Protein AF-A0A6U5F1U9-F1 (afdb_monomer_lite)

Secondary structure (DSSP, 8-state):
-HHHHHHHHHHH-TTTHHHHHHTHHHHHHS-HHHHHHHHHHTTTTT--HHHHHHT-BTTB---TT---HHHHHSTTS---HHHHHHHHHHHH---TT--SSSEEEPTTS-EEEEP-------GGGGGGG--------------

Foldseek 3Di:
DLVQVLVCCVPPQVLLSVLLVVCSVVLLPDAPVRLQVVLCVPLCVNDGLCVQQVQDDPLDHPPPSQDESVNSSDPVHPSPNSSSVSRCCSRVVCDSQDNPPQFGADPVRDGHHGHDDDDDDPPVVVPPPDDDDDDPDDPPDDD

Organism: NCBI:txid127549

Sequence (143 aa):
TWAGVFRVVREVYPAVAPKVLARADELCSLSFAELEARAAAGFLRGGSYFEVNEGAVGGTSDDPRYLDTARLAAEACEGRVEEVRGWLYFVLGLSDLFDGEGATKLPDGSRGVPEFLMRNRRVEEFGAAFAWVDLEVSCGFSE

Radius of gyration: 18.2 Å; chains: 1; bounding box: 43×43×55 Å

pLDDT: mean 88.14, std 11.21, range [49.91, 98.56]

Structure (mmCIF, N/CA/C/O backbone):
data_AF-A0A6U5F1U9-F1
#
_entry.id   AF-A0A6U5F1U9-F1
#
loop_
_atom_site.group_PDB
_atom_site.id
_atom_site.type_symbol
_atom_site.label_atom_id
_atom_site.label_alt_id
_atom_site.label_comp_id
_atom_site.label_asym_id
_atom_site.label_entity_id
_atom_site.label_seq_id
_atom_site.pdbx_PDB_ins_code
_atom_site.Cartn_x
_atom_site.Cartn_y
_atom_site.Cartn_z
_atom_si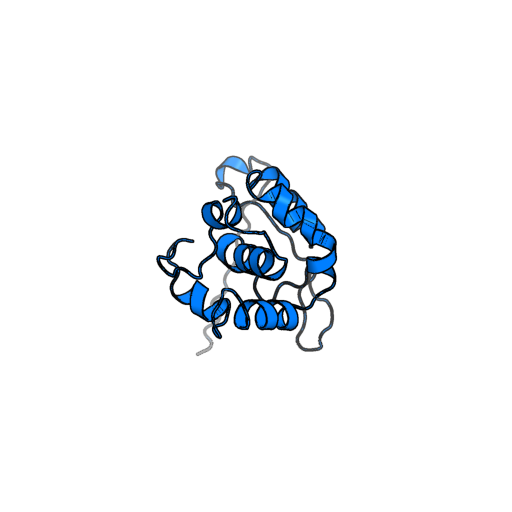te.occupancy
_atom_site.B_iso_or_equiv
_atom_site.auth_seq_id
_atom_site.auth_comp_id
_atom_site.auth_asym_id
_atom_site.auth_atom_id
_atom_site.pdbx_PDB_model_num
ATOM 1 N N . THR A 1 1 ? -9.236 -0.425 8.930 1.00 89.44 1 THR A N 1
ATOM 2 C CA . THR A 1 1 ? -9.318 -1.874 8.626 1.00 89.44 1 THR A CA 1
ATOM 3 C C . THR A 1 1 ? -8.899 -2.165 7.195 1.00 89.44 1 THR A C 1
ATOM 5 O O . THR A 1 1 ? -9.041 -1.286 6.344 1.00 89.44 1 THR A O 1
ATOM 8 N N . TRP A 1 2 ? -8.480 -3.400 6.896 1.00 92.75 2 TRP A N 1
ATOM 9 C CA . TRP A 1 2 ? -8.212 -3.858 5.519 1.00 92.75 2 TRP A CA 1
ATOM 10 C C . TRP A 1 2 ? -9.416 -3.722 4.581 1.00 92.75 2 TRP A C 1
ATOM 12 O O . TRP A 1 2 ? -9.285 -3.206 3.473 1.00 92.75 2 TRP A O 1
ATOM 22 N N . ALA A 1 3 ? -10.618 -4.077 5.043 1.00 92.31 3 ALA A N 1
ATOM 23 C CA . ALA A 1 3 ? -11.842 -3.904 4.256 1.00 92.31 3 ALA A CA 1
ATOM 24 C C . ALA A 1 3 ? -12.062 -2.439 3.827 1.00 92.31 3 ALA A C 1
ATOM 26 O O . ALA A 1 3 ? -12.463 -2.171 2.692 1.00 92.31 3 ALA A O 1
ATOM 27 N N . GLY A 1 4 ? -11.756 -1.489 4.720 1.00 91.25 4 GLY A N 1
ATOM 28 C CA . GLY A 1 4 ? -11.791 -0.058 4.423 1.00 91.25 4 GLY A CA 1
ATOM 29 C C . GLY A 1 4 ? -10.781 0.342 3.348 1.00 91.25 4 GLY A C 1
ATOM 30 O O . GLY A 1 4 ? -11.158 1.030 2.401 1.00 91.25 4 GLY A O 1
ATOM 31 N N . VAL A 1 5 ? -9.539 -0.147 3.447 1.00 93.75 5 VAL A N 1
ATOM 32 C CA . VAL A 1 5 ? -8.491 0.074 2.433 1.00 93.75 5 VAL A CA 1
ATOM 33 C C . VAL A 1 5 ? -8.945 -0.445 1.071 1.00 93.75 5 VAL A C 1
ATOM 35 O O . VAL A 1 5 ? -8.955 0.306 0.101 1.00 93.75 5 VAL A O 1
ATOM 38 N N . PHE A 1 6 ? -9.406 -1.694 0.984 1.00 95.69 6 PHE A N 1
ATOM 39 C CA . PHE A 1 6 ? -9.827 -2.292 -0.288 1.00 95.69 6 PHE A CA 1
ATOM 40 C C . PHE A 1 6 ? -11.047 -1.608 -0.907 1.00 95.69 6 PHE A C 1
ATOM 42 O O . PHE A 1 6 ? -11.217 -1.634 -2.127 1.00 95.69 6 PHE A O 1
ATOM 49 N N . ARG A 1 7 ? -11.916 -1.006 -0.090 1.00 94.06 7 ARG A N 1
ATOM 50 C CA . ARG A 1 7 ? -12.995 -0.146 -0.586 1.00 94.06 7 ARG A CA 1
ATOM 51 C C . ARG A 1 7 ? -12.430 1.140 -1.196 1.00 94.06 7 ARG A C 1
ATOM 53 O O . ARG A 1 7 ? -12.749 1.437 -2.341 1.00 94.06 7 ARG A O 1
ATOM 60 N N . VAL A 1 8 ? -11.547 1.846 -0.483 1.00 92.88 8 VAL A N 1
ATOM 61 C CA . VAL A 1 8 ? -10.898 3.075 -0.983 1.00 92.88 8 VAL A CA 1
ATOM 62 C C . VAL A 1 8 ? -10.138 2.809 -2.282 1.00 92.88 8 VAL A C 1
ATOM 64 O O . VAL A 1 8 ? -10.286 3.561 -3.239 1.00 92.88 8 VAL A O 1
ATOM 67 N N . VAL A 1 9 ? -9.376 1.717 -2.353 1.00 95.38 9 VAL A N 1
ATOM 68 C CA . VAL A 1 9 ? -8.628 1.337 -3.560 1.00 95.38 9 VAL A CA 1
ATOM 69 C C . VAL A 1 9 ? -9.560 1.136 -4.755 1.00 95.38 9 VAL A C 1
ATOM 71 O O . VAL A 1 9 ? -9.287 1.664 -5.829 1.00 95.38 9 VAL A O 1
ATOM 74 N N . ARG A 1 10 ? -10.688 0.436 -4.575 1.00 95.94 10 ARG A N 1
ATOM 75 C CA . ARG A 1 10 ? -11.682 0.237 -5.645 1.00 95.94 10 ARG A CA 1
ATOM 76 C C . ARG A 1 10 ? -12.293 1.539 -6.144 1.00 95.94 10 ARG A C 1
ATOM 78 O O . ARG A 1 10 ? -12.478 1.697 -7.344 1.00 95.94 10 ARG A O 1
ATOM 85 N N . GLU A 1 11 ? -12.639 2.433 -5.227 1.00 93.94 11 GLU A N 1
ATOM 86 C CA . GLU A 1 11 ? -13.394 3.646 -5.545 1.00 93.94 11 GLU A CA 1
ATOM 87 C C . GLU A 1 11 ? -12.505 4.777 -6.072 1.00 93.94 11 GLU A C 1
ATOM 89 O O . GLU A 1 11 ? -12.923 5.536 -6.943 1.00 93.94 11 GLU A O 1
ATOM 94 N N . VAL A 1 12 ? -11.285 4.901 -5.545 1.00 93.50 12 VAL A N 1
ATOM 95 C CA . VAL A 1 12 ? -10.402 6.052 -5.793 1.00 93.50 12 VAL A CA 1
ATOM 96 C C . VAL A 1 12 ? -9.249 5.705 -6.738 1.00 93.50 12 VAL A C 1
ATOM 98 O O . VAL A 1 12 ? -8.799 6.570 -7.485 1.00 93.50 12 VAL A O 1
ATOM 101 N N . TYR A 1 13 ? -8.799 4.448 -6.762 1.00 95.25 13 TYR A N 1
ATOM 102 C CA . TYR A 1 13 ? -7.631 4.011 -7.537 1.00 95.25 13 TYR A CA 1
ATOM 103 C C . TYR A 1 13 ? -7.954 2.823 -8.464 1.00 95.25 13 TYR A C 1
ATOM 105 O O . TYR A 1 13 ? -7.286 1.784 -8.407 1.00 95.25 13 TYR A O 1
ATOM 113 N N . PRO A 1 14 ? -8.951 2.952 -9.363 1.00 96.94 14 PRO A N 1
ATOM 114 C CA . PRO A 1 14 ? -9.433 1.833 -10.175 1.00 96.94 14 PRO A CA 1
ATOM 115 C C . PRO A 1 14 ? -8.354 1.223 -11.083 1.00 96.94 14 PRO A C 1
ATOM 117 O O . PRO A 1 14 ? -8.409 0.031 -11.366 1.00 96.94 14 PRO A O 1
ATOM 120 N N . ALA A 1 15 ? -7.351 2.006 -11.496 1.00 97.19 15 ALA A N 1
ATOM 121 C CA . ALA A 1 15 ? -6.266 1.543 -12.364 1.00 97.19 15 ALA A CA 1
ATOM 122 C C . ALA A 1 15 ? -5.365 0.476 -11.712 1.00 97.19 15 ALA A C 1
ATOM 124 O O . ALA A 1 15 ? -4.869 -0.408 -12.402 1.00 97.19 15 ALA A O 1
ATOM 125 N N . VAL A 1 16 ? -5.166 0.534 -10.391 1.00 97.94 16 VAL A N 1
ATOM 126 C CA . VAL A 1 16 ? -4.337 -0.440 -9.652 1.00 97.94 16 VAL A CA 1
ATOM 127 C C . VAL A 1 16 ? -5.174 -1.456 -8.881 1.00 97.94 16 VAL A C 1
ATOM 129 O O . VAL A 1 16 ? -4.645 -2.475 -8.439 1.00 97.94 16 VAL A O 1
ATOM 132 N N . ALA A 1 17 ? -6.483 -1.216 -8.742 1.00 98.12 17 ALA A N 1
ATOM 133 C CA . ALA A 1 17 ? -7.380 -2.069 -7.975 1.00 98.12 17 ALA A CA 1
ATOM 134 C C . ALA A 1 17 ? -7.291 -3.563 -8.347 1.00 98.12 17 ALA A C 1
ATOM 136 O O . ALA A 1 17 ? -7.211 -4.363 -7.418 1.00 98.12 17 ALA A O 1
ATOM 137 N N . PRO A 1 18 ? -7.216 -3.983 -9.629 1.00 98.25 18 PRO A N 1
ATOM 138 C CA . PRO A 1 18 ? -7.065 -5.401 -9.961 1.00 98.25 18 PRO A CA 1
ATOM 139 C C . PRO A 1 18 ? -5.825 -6.047 -9.327 1.00 98.25 18 PRO A C 1
ATOM 141 O O . PRO A 1 18 ? -5.931 -7.125 -8.748 1.00 98.25 18 PRO A O 1
ATOM 144 N N . LYS A 1 19 ? -4.671 -5.365 -9.366 1.00 98.38 19 LYS A N 1
ATOM 145 C CA . LYS A 1 19 ? -3.416 -5.864 -8.782 1.00 98.38 19 LYS A CA 1
ATOM 146 C C . LYS A 1 19 ? -3.475 -5.887 -7.261 1.00 98.38 19 LYS A C 1
ATOM 148 O O . LYS A 1 19 ? -3.101 -6.881 -6.654 1.00 98.38 19 LYS A O 1
ATOM 153 N N . VAL A 1 20 ? -3.996 -4.826 -6.641 1.00 98.31 20 VAL A N 1
ATOM 154 C CA . VAL A 1 20 ? -4.101 -4.752 -5.176 1.00 98.31 20 VAL A CA 1
ATOM 155 C C . VAL A 1 20 ? -5.051 -5.823 -4.635 1.00 98.31 20 VAL A C 1
ATOM 157 O O . VAL A 1 20 ? -4.712 -6.539 -3.697 1.00 98.31 20 VAL A O 1
ATOM 160 N N . LEU A 1 21 ? -6.237 -5.960 -5.233 1.00 98.25 21 LEU A N 1
ATOM 161 C CA . LEU A 1 21 ? -7.260 -6.895 -4.761 1.00 98.25 21 LEU A CA 1
ATOM 162 C C . LEU A 1 21 ? -6.875 -8.354 -5.001 1.00 98.25 21 LEU A C 1
ATOM 164 O O . LEU A 1 21 ? -7.233 -9.203 -4.191 1.00 98.25 21 LEU A O 1
ATOM 168 N N . ALA A 1 22 ? -6.109 -8.645 -6.056 1.00 98.38 22 ALA A N 1
ATOM 169 C CA . ALA A 1 22 ? -5.552 -9.978 -6.277 1.00 98.38 22 ALA A CA 1
ATOM 170 C C . ALA A 1 22 ? -4.593 -10.423 -5.156 1.00 98.38 22 ALA A C 1
ATOM 172 O O . ALA A 1 22 ? -4.338 -11.615 -5.018 1.00 98.38 22 ALA A O 1
ATOM 173 N N . ARG A 1 23 ? -4.076 -9.483 -4.351 1.00 98.38 23 ARG A N 1
ATOM 174 C CA . ARG A 1 23 ? -3.162 -9.731 -3.226 1.00 98.38 23 ARG A CA 1
ATOM 175 C C . ARG A 1 23 ? -3.818 -9.559 -1.858 1.00 98.38 23 ARG A C 1
ATOM 177 O O . ARG A 1 23 ? -3.107 -9.551 -0.859 1.00 98.38 23 ARG A O 1
ATOM 184 N N . ALA A 1 24 ? -5.143 -9.409 -1.787 1.00 97.62 24 ALA A N 1
ATOM 185 C CA . ALA A 1 24 ? -5.843 -9.082 -0.542 1.00 97.62 24 ALA A CA 1
ATOM 186 C C . ALA A 1 24 ? -5.537 -10.072 0.597 1.00 97.62 24 ALA A C 1
ATOM 188 O O . ALA A 1 24 ? -5.176 -9.646 1.691 1.00 97.62 24 ALA A O 1
ATOM 189 N N . ASP A 1 25 ? -5.604 -11.376 0.323 1.00 97.56 25 ASP A N 1
ATOM 190 C CA . ASP A 1 25 ? -5.343 -12.411 1.331 1.00 97.56 25 ASP A CA 1
ATOM 191 C C . ASP A 1 25 ? -3.879 -12.402 1.801 1.00 97.56 25 ASP A C 1
ATOM 193 O O . ASP A 1 25 ? -3.600 -12.521 2.995 1.00 97.56 25 ASP A O 1
ATOM 197 N N . GLU A 1 26 ? -2.930 -12.209 0.881 1.00 97.88 26 GLU A N 1
ATOM 198 C CA . GLU A 1 26 ? -1.502 -12.102 1.207 1.00 97.88 26 GLU A CA 1
ATOM 199 C C . GLU A 1 26 ? -1.217 -10.854 2.062 1.00 97.88 26 GLU A C 1
ATOM 201 O O . GLU A 1 26 ? -0.493 -10.935 3.051 1.00 97.88 26 GLU A O 1
ATOM 206 N N . LEU A 1 27 ? -1.836 -9.712 1.737 1.00 96.94 27 LEU A N 1
ATOM 207 C CA . LEU A 1 27 ? -1.705 -8.466 2.502 1.00 96.94 27 LEU A CA 1
ATOM 208 C C . LEU A 1 27 ? -2.247 -8.588 3.929 1.00 96.94 27 LEU A C 1
ATOM 210 O O . LEU A 1 27 ? -1.691 -7.988 4.844 1.00 96.94 27 LEU A O 1
ATOM 214 N N . CYS A 1 28 ? -3.334 -9.338 4.119 1.00 95.06 28 CYS A N 1
ATOM 215 C CA . CYS A 1 28 ? -3.926 -9.545 5.439 1.00 95.06 28 CYS A CA 1
ATOM 216 C C . CYS A 1 28 ? -3.197 -10.598 6.282 1.00 95.06 28 CYS A C 1
ATOM 218 O O . CYS A 1 28 ? -3.380 -10.618 7.497 1.00 95.06 28 CYS A O 1
ATOM 220 N N . SER A 1 29 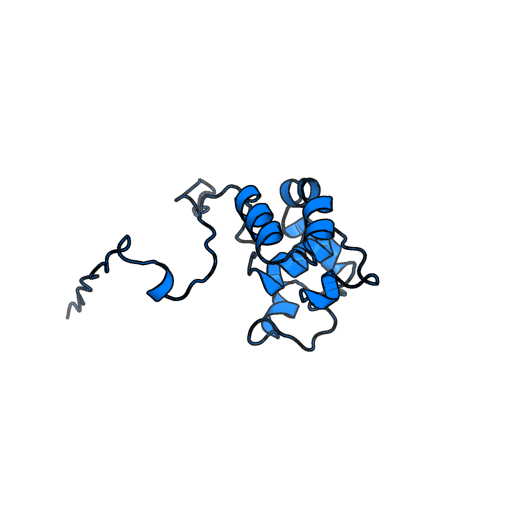? -2.436 -11.498 5.657 1.00 95.44 29 SER A N 1
ATOM 221 C CA . SER A 1 29 ? -1.818 -12.643 6.337 1.00 95.44 29 SER A CA 1
ATOM 222 C C . SER A 1 29 ? -0.337 -12.444 6.653 1.00 95.44 29 SER A C 1
ATOM 224 O O . SER A 1 29 ? 0.145 -12.998 7.639 1.00 95.44 29 SER A O 1
ATOM 226 N N . LEU A 1 30 ? 0.378 -11.659 5.846 1.00 95.75 30 LEU A N 1
ATOM 227 C CA . LEU A 1 30 ? 1.800 -11.381 6.032 1.00 95.75 30 LEU A CA 1
ATOM 228 C C . LEU A 1 30 ? 2.016 -10.141 6.900 1.00 95.75 30 LEU A C 1
ATOM 230 O O . LEU A 1 30 ? 1.326 -9.130 6.765 1.00 95.75 30 LEU A O 1
ATOM 234 N N . SER A 1 31 ? 3.025 -10.195 7.766 1.00 94.44 31 SER A N 1
ATOM 235 C CA . SER A 1 31 ? 3.427 -9.041 8.568 1.00 94.44 31 SER A CA 1
ATOM 236 C C . SER A 1 31 ? 4.135 -7.978 7.723 1.00 94.44 31 SER A C 1
ATOM 238 O O . SER A 1 31 ? 4.721 -8.260 6.673 1.00 94.44 31 SER A O 1
ATOM 240 N N . PHE A 1 32 ? 4.146 -6.738 8.220 1.00 95.06 32 PHE A N 1
ATOM 241 C CA . PHE A 1 32 ? 4.902 -5.652 7.595 1.00 95.06 32 PHE A CA 1
ATOM 242 C C . PHE A 1 32 ? 6.381 -6.013 7.405 1.00 95.06 32 PHE A C 1
ATOM 244 O O . PHE A 1 32 ? 6.915 -5.839 6.314 1.00 95.06 32 PHE A O 1
ATOM 251 N N . ALA A 1 33 ? 7.014 -6.569 8.443 1.00 96.50 33 ALA A N 1
ATOM 252 C CA . ALA A 1 33 ? 8.427 -6.935 8.420 1.00 96.50 33 ALA A CA 1
ATOM 253 C C . ALA A 1 33 ? 8.741 -7.992 7.348 1.00 96.50 33 ALA A C 1
ATOM 255 O O . ALA A 1 33 ? 9.752 -7.891 6.657 1.00 96.50 33 ALA A O 1
ATOM 256 N N . GLU A 1 34 ? 7.866 -8.984 7.158 1.00 98.00 34 GLU A N 1
ATOM 257 C CA . GLU A 1 34 ? 8.037 -9.991 6.105 1.00 98.00 34 GLU A CA 1
ATOM 258 C C . GLU A 1 34 ? 7.907 -9.382 4.707 1.00 98.00 34 GLU A C 1
ATOM 260 O O . GLU A 1 34 ? 8.691 -9.702 3.812 1.00 98.00 34 GLU A O 1
ATOM 265 N N . LEU A 1 35 ? 6.929 -8.495 4.512 1.00 98.19 35 LEU A N 1
ATOM 266 C CA . LEU A 1 35 ? 6.723 -7.806 3.239 1.00 98.19 35 LEU A CA 1
ATOM 267 C C . LEU A 1 35 ? 7.880 -6.855 2.918 1.00 98.19 35 LEU A C 1
ATOM 269 O O . LEU A 1 35 ? 8.313 -6.794 1.770 1.00 98.19 35 LEU A O 1
ATOM 273 N N . GLU A 1 36 ? 8.397 -6.128 3.909 1.00 97.94 36 GLU A N 1
ATOM 274 C CA . GLU A 1 36 ? 9.559 -5.253 3.734 1.00 97.94 36 GLU A CA 1
ATOM 275 C C . GLU A 1 36 ? 10.829 -6.056 3.448 1.00 97.94 36 GLU A C 1
ATOM 277 O O . GLU A 1 36 ? 11.571 -5.702 2.537 1.00 97.94 36 GLU A O 1
ATOM 282 N N . ALA A 1 37 ? 11.045 -7.191 4.118 1.00 98.44 37 ALA A N 1
ATOM 283 C CA . ALA A 1 37 ? 12.180 -8.065 3.825 1.00 98.44 37 ALA A CA 1
ATOM 284 C C . ALA A 1 37 ? 12.150 -8.597 2.379 1.00 98.44 37 ALA A C 1
ATOM 286 O O . ALA A 1 37 ? 13.182 -8.629 1.703 1.00 98.44 37 ALA A O 1
ATOM 287 N N . ARG A 1 38 ? 10.968 -8.974 1.870 1.00 98.50 38 ARG A N 1
ATOM 288 C CA . ARG A 1 38 ? 10.791 -9.375 0.461 1.00 98.50 38 ARG A CA 1
ATOM 289 C C . ARG A 1 38 ? 11.064 -8.217 -0.495 1.00 98.50 38 ARG A C 1
ATOM 291 O O . ARG A 1 38 ? 11.767 -8.402 -1.486 1.00 98.50 38 ARG A O 1
ATOM 298 N N . ALA A 1 39 ? 10.560 -7.024 -0.184 1.00 98.31 39 ALA A N 1
ATOM 299 C CA . ALA A 1 39 ? 10.806 -5.829 -0.983 1.00 98.31 39 ALA A CA 1
ATOM 300 C C . ALA A 1 39 ? 12.293 -5.449 -1.013 1.00 98.31 39 ALA A C 1
ATOM 302 O O . ALA A 1 39 ? 12.823 -5.164 -2.088 1.00 98.31 39 ALA A O 1
ATOM 303 N N . ALA A 1 40 ? 12.977 -5.520 0.133 1.00 98.25 40 ALA A N 1
ATOM 304 C CA . ALA A 1 40 ? 14.415 -5.307 0.276 1.00 98.25 40 ALA A CA 1
ATOM 305 C C . ALA A 1 40 ? 15.216 -6.290 -0.586 1.00 98.25 40 ALA A C 1
ATOM 307 O O . ALA A 1 40 ? 16.109 -5.875 -1.322 1.00 98.25 40 ALA A O 1
ATOM 308 N N . ALA A 1 41 ? 14.861 -7.578 -0.573 1.00 98.00 41 ALA A N 1
ATOM 309 C CA . ALA A 1 41 ? 15.480 -8.585 -1.438 1.00 98.00 41 ALA A CA 1
ATOM 310 C C . ALA A 1 41 ? 15.149 -8.404 -2.935 1.00 98.00 41 ALA A C 1
ATOM 312 O O . ALA A 1 41 ? 15.835 -8.965 -3.791 1.00 98.00 41 ALA A O 1
ATOM 313 N N . GLY A 1 42 ? 14.099 -7.643 -3.249 1.00 96.50 42 GLY A N 1
ATOM 314 C CA . GLY A 1 42 ? 13.613 -7.377 -4.596 1.00 96.50 42 GLY A CA 1
ATOM 315 C C . GLY A 1 42 ? 13.810 -5.922 -5.021 1.00 96.50 42 GLY A C 1
ATOM 316 O O . GLY A 1 42 ? 14.931 -5.441 -5.199 1.00 96.50 42 GLY A O 1
ATOM 317 N N . PHE A 1 43 ? 12.696 -5.222 -5.251 1.00 96.50 43 PHE A N 1
ATOM 318 C CA . PHE A 1 43 ? 12.693 -3.930 -5.938 1.00 96.50 43 PHE A CA 1
ATOM 319 C C . PHE A 1 43 ? 13.322 -2.777 -5.135 1.00 96.50 43 PHE A C 1
ATOM 321 O O . PHE A 1 43 ? 13.790 -1.817 -5.748 1.00 96.50 43 PHE A O 1
ATOM 328 N N . LEU A 1 44 ? 13.401 -2.876 -3.801 1.00 96.75 44 LEU A N 1
ATOM 329 C CA . LEU A 1 44 ? 14.048 -1.864 -2.953 1.00 96.75 44 LEU A CA 1
ATOM 330 C C . LEU A 1 44 ? 15.579 -1.995 -2.912 1.00 96.75 44 LEU A C 1
ATOM 332 O O . LEU A 1 44 ? 16.252 -1.077 -2.440 1.00 96.75 44 LEU A O 1
ATOM 336 N N . ARG A 1 45 ? 16.142 -3.094 -3.441 1.00 96.56 45 ARG A N 1
ATOM 337 C CA . ARG A 1 45 ? 17.594 -3.310 -3.607 1.00 96.56 45 ARG A CA 1
ATOM 338 C C . ARG A 1 45 ? 18.391 -3.158 -2.304 1.00 96.56 45 ARG A C 1
ATOM 340 O O . ARG A 1 45 ? 19.429 -2.504 -2.273 1.00 96.56 45 ARG A O 1
ATOM 347 N N . GLY A 1 46 ? 17.890 -3.762 -1.234 1.00 96.62 46 GLY A N 1
ATOM 348 C CA . GLY A 1 46 ? 18.477 -3.734 0.106 1.00 96.62 46 GLY A CA 1
ATOM 349 C C . GLY A 1 46 ? 18.041 -2.553 0.977 1.00 96.62 46 GLY A C 1
ATOM 350 O O . GLY A 1 46 ? 18.401 -2.537 2.149 1.00 96.62 46 GLY A O 1
ATOM 351 N N . GLY A 1 47 ? 17.273 -1.600 0.437 1.00 95.62 47 GLY A N 1
ATOM 352 C CA . GLY A 1 47 ? 16.682 -0.498 1.204 1.00 95.62 47 GLY A CA 1
ATOM 353 C C . GLY A 1 47 ? 15.352 -0.860 1.876 1.00 95.62 47 GLY A C 1
ATOM 354 O O . GLY A 1 47 ? 14.847 -1.976 1.732 1.00 95.62 47 GLY A O 1
ATOM 355 N N . SER A 1 48 ? 14.768 0.114 2.577 1.00 97.25 48 SER A N 1
ATOM 356 C CA . SER A 1 48 ? 13.460 0.021 3.245 1.00 97.25 48 SER A CA 1
ATOM 357 C C . SER A 1 48 ? 12.395 0.877 2.553 1.00 97.25 48 SER A C 1
ATOM 359 O O . SER A 1 48 ? 12.712 1.736 1.724 1.00 97.25 48 SER A O 1
ATOM 361 N N . TYR A 1 49 ? 11.118 0.677 2.897 1.00 96.88 49 TYR A N 1
ATOM 362 C CA . TYR A 1 49 ? 10.069 1.579 2.411 1.00 96.88 49 TYR A CA 1
ATOM 363 C C . TYR A 1 49 ? 10.275 2.996 2.959 1.00 96.88 49 TYR A C 1
ATOM 365 O O . TYR A 1 49 ? 10.101 3.969 2.230 1.00 96.88 49 TYR A O 1
ATOM 373 N N . PHE A 1 50 ? 10.691 3.117 4.222 1.00 95.38 50 PHE A N 1
ATOM 374 C CA . PHE A 1 50 ? 10.954 4.413 4.846 1.00 95.38 50 PHE A CA 1
ATOM 375 C C . PHE A 1 50 ? 12.011 5.215 4.077 1.00 95.38 50 PHE A C 1
ATOM 377 O O . PHE A 1 50 ? 11.750 6.359 3.723 1.00 95.38 50 PHE A O 1
ATOM 384 N N . GLU A 1 51 ? 13.156 4.603 3.754 1.00 94.75 51 GLU A N 1
ATOM 385 C CA . GLU A 1 51 ? 14.255 5.259 3.028 1.00 94.75 51 GLU A CA 1
ATOM 386 C C . GLU A 1 51 ? 13.787 5.819 1.676 1.00 94.75 51 GLU A C 1
ATOM 388 O O . GLU A 1 51 ? 14.071 6.964 1.331 1.00 94.75 51 GLU A O 1
ATOM 393 N N . VAL A 1 52 ? 13.024 5.027 0.918 1.00 94.38 52 VAL A N 1
ATOM 394 C CA . VAL A 1 52 ? 12.499 5.445 -0.392 1.00 94.38 52 VAL A CA 1
ATOM 395 C C . VAL A 1 52 ? 11.439 6.542 -0.255 1.00 94.38 52 VAL A C 1
ATOM 397 O O . VAL A 1 52 ? 11.345 7.427 -1.107 1.00 94.38 52 VAL A O 1
ATOM 400 N N . ASN A 1 53 ? 10.634 6.497 0.807 1.00 94.06 53 ASN A N 1
ATOM 401 C CA . ASN A 1 53 ? 9.565 7.462 1.040 1.00 94.06 53 ASN A CA 1
ATOM 402 C C . ASN A 1 53 ? 10.063 8.793 1.617 1.00 94.06 53 ASN A C 1
ATOM 404 O O . ASN A 1 53 ? 9.454 9.822 1.350 1.00 94.06 53 ASN A O 1
ATOM 408 N N . GLU A 1 54 ? 11.151 8.794 2.390 1.00 90.56 54 GLU A N 1
ATOM 409 C CA . GLU A 1 54 ? 11.738 10.009 2.975 1.00 90.56 54 GLU A CA 1
ATOM 410 C C . GLU A 1 54 ? 12.172 11.008 1.890 1.00 90.56 54 GLU A C 1
ATOM 412 O O . GLU A 1 54 ? 12.026 12.218 2.056 1.00 90.56 54 GLU A O 1
ATOM 417 N N . GLY A 1 55 ? 12.629 10.503 0.740 1.00 83.50 55 GLY A N 1
ATOM 418 C CA . GLY A 1 55 ? 12.958 11.323 -0.427 1.00 83.50 55 GLY A CA 1
ATOM 419 C C . GLY A 1 55 ? 11.749 11.818 -1.233 1.00 83.50 55 GLY A C 1
ATOM 420 O O . GLY A 1 55 ? 11.933 12.592 -2.173 1.00 83.50 55 GLY A O 1
ATOM 421 N N . ALA A 1 56 ? 10.526 11.379 -0.916 1.00 85.31 56 ALA A N 1
ATOM 422 C CA . ALA A 1 56 ? 9.329 11.753 -1.659 1.00 85.31 56 ALA A CA 1
ATOM 423 C C . ALA A 1 56 ? 8.764 13.101 -1.186 1.00 85.31 56 ALA A C 1
ATOM 425 O O . ALA A 1 56 ? 8.526 13.326 -0.000 1.00 85.31 56 ALA A O 1
ATOM 426 N N . VAL A 1 57 ? 8.459 13.991 -2.131 1.00 73.69 57 VAL A N 1
ATOM 427 C CA . VAL A 1 57 ? 7.837 15.293 -1.864 1.00 73.69 57 VAL A CA 1
ATOM 428 C C . VAL A 1 57 ? 6.457 15.319 -2.512 1.00 73.69 57 VAL A C 1
ATOM 430 O O . VAL A 1 57 ? 6.309 15.065 -3.706 1.00 73.69 57 VAL A O 1
ATOM 433 N N . GLY A 1 58 ? 5.418 15.596 -1.719 1.00 67.19 58 GLY A N 1
ATOM 434 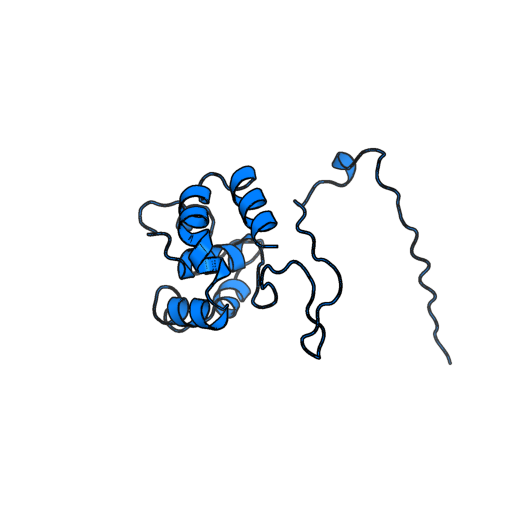C CA . GLY A 1 58 ? 4.041 15.702 -2.220 1.00 67.19 58 GLY A CA 1
ATOM 435 C C . GLY A 1 58 ? 3.479 14.417 -2.846 1.00 67.19 58 GLY A C 1
ATOM 436 O O . GLY A 1 58 ? 2.616 14.505 -3.715 1.00 67.19 58 GLY A O 1
ATOM 437 N N . GLY A 1 59 ? 3.967 13.237 -2.439 1.00 66.75 59 GLY A N 1
ATOM 438 C CA . GLY A 1 59 ? 3.560 11.949 -3.023 1.00 66.75 59 GLY A CA 1
ATOM 439 C C . GLY A 1 59 ? 4.209 11.646 -4.378 1.00 66.75 59 GLY A C 1
ATOM 440 O O . GLY A 1 59 ? 3.682 10.853 -5.156 1.00 66.75 59 GLY A O 1
ATOM 441 N N . THR A 1 60 ? 5.330 12.304 -4.679 1.00 74.56 60 THR A N 1
ATOM 442 C CA . THR A 1 60 ? 6.131 12.082 -5.886 1.00 74.56 60 THR A CA 1
ATOM 443 C C . THR A 1 60 ? 7.600 11.924 -5.515 1.00 74.56 60 THR A C 1
ATOM 445 O O . THR A 1 60 ? 8.074 12.558 -4.573 1.00 74.56 60 THR A O 1
ATOM 448 N N . SER A 1 61 ? 8.317 11.066 -6.235 1.00 88.94 61 SER A N 1
ATOM 449 C CA . SER A 1 61 ? 9.750 10.851 -6.045 1.00 88.94 61 SER A CA 1
ATOM 450 C C . SER A 1 61 ? 10.395 10.450 -7.366 1.00 88.94 61 SER A C 1
ATOM 452 O O . SER A 1 61 ? 9.829 9.656 -8.122 1.00 88.94 61 SER A O 1
ATOM 454 N N . ASP A 1 62 ? 11.597 10.968 -7.615 1.00 87.69 62 ASP A N 1
ATOM 455 C CA . ASP A 1 62 ? 12.438 10.544 -8.738 1.00 87.69 62 ASP A CA 1
ATOM 456 C C . ASP A 1 62 ? 13.176 9.227 -8.442 1.00 87.69 62 ASP A C 1
ATOM 458 O O . ASP A 1 62 ? 13.782 8.641 -9.344 1.00 87.69 62 ASP A O 1
ATOM 462 N N . ASP A 1 63 ? 13.110 8.718 -7.202 1.00 92.56 63 ASP A N 1
ATOM 463 C CA . ASP A 1 63 ? 13.695 7.426 -6.851 1.00 92.56 63 ASP A CA 1
ATOM 464 C C . ASP A 1 63 ? 13.045 6.317 -7.711 1.00 92.56 63 ASP A C 1
ATOM 466 O O . ASP A 1 63 ? 11.818 6.144 -7.705 1.00 92.56 63 ASP A O 1
ATOM 470 N N . PRO A 1 64 ? 13.826 5.534 -8.480 1.00 91.94 64 PRO A N 1
ATOM 471 C CA . PRO A 1 64 ? 13.288 4.465 -9.323 1.00 91.94 64 PRO A CA 1
ATOM 472 C C . PRO A 1 64 ? 12.613 3.340 -8.524 1.00 91.94 64 PRO A C 1
ATOM 474 O O . PRO A 1 64 ? 11.870 2.550 -9.102 1.00 91.94 64 PRO A O 1
ATOM 477 N N . ARG A 1 65 ? 12.862 3.257 -7.213 1.00 94.88 65 ARG A N 1
ATOM 478 C CA . ARG A 1 65 ? 12.238 2.304 -6.289 1.00 94.88 65 ARG A CA 1
ATOM 479 C C . ARG A 1 65 ? 10.869 2.783 -5.801 1.00 94.88 65 ARG A C 1
ATOM 481 O O . ARG A 1 65 ? 10.088 1.968 -5.321 1.00 94.88 65 ARG A O 1
ATOM 488 N N . TYR A 1 66 ? 10.556 4.075 -5.918 1.00 95.50 66 TYR A N 1
ATOM 489 C CA . TYR A 1 66 ? 9.264 4.614 -5.499 1.00 95.50 66 TYR A CA 1
ATOM 490 C C . TYR A 1 66 ? 8.152 4.118 -6.433 1.00 95.50 66 TYR A C 1
ATOM 492 O O . TYR A 1 66 ? 8.184 4.357 -7.643 1.00 95.50 66 TYR A O 1
ATOM 500 N N . LEU A 1 67 ? 7.164 3.411 -5.886 1.00 94.75 67 LEU A N 1
ATOM 501 C CA . LEU A 1 67 ? 6.019 2.900 -6.641 1.00 94.75 67 LEU A CA 1
ATOM 502 C C . LEU A 1 67 ? 4.833 3.853 -6.509 1.00 94.75 67 LEU A C 1
ATOM 504 O O . LEU A 1 67 ? 4.018 3.728 -5.596 1.00 94.75 67 LEU A O 1
ATOM 508 N N . ASP A 1 68 ? 4.726 4.788 -7.451 1.00 95.00 68 ASP A N 1
ATOM 509 C CA . ASP A 1 68 ? 3.507 5.571 -7.637 1.00 95.00 68 ASP A CA 1
ATOM 510 C C . ASP A 1 68 ? 2.387 4.738 -8.301 1.00 95.00 68 ASP A C 1
ATOM 512 O O . ASP A 1 68 ? 2.565 3.585 -8.713 1.00 95.00 68 ASP A O 1
ATOM 516 N N . THR A 1 69 ? 1.196 5.329 -8.412 1.00 95.56 69 THR A N 1
ATOM 517 C CA . THR A 1 69 ? 0.027 4.671 -9.017 1.00 95.56 69 THR A CA 1
ATOM 518 C C . THR A 1 69 ? 0.246 4.293 -10.483 1.00 95.56 69 THR A C 1
ATOM 520 O O . THR A 1 69 ? -0.255 3.258 -10.918 1.00 95.56 69 THR A O 1
ATOM 523 N N . ALA A 1 70 ? 0.985 5.095 -11.254 1.00 95.19 70 ALA A N 1
ATOM 524 C CA . ALA A 1 70 ? 1.221 4.819 -12.668 1.00 95.19 70 ALA A CA 1
ATOM 525 C C . ALA A 1 70 ? 2.179 3.634 -12.852 1.00 95.19 70 ALA A C 1
ATOM 527 O O . ALA A 1 70 ? 1.914 2.751 -13.669 1.00 95.19 70 ALA A O 1
ATOM 528 N N . ARG A 1 71 ? 3.250 3.570 -12.053 1.00 95.62 71 ARG A N 1
ATOM 529 C CA . ARG A 1 71 ? 4.222 2.472 -12.048 1.00 95.62 71 ARG A CA 1
ATOM 530 C C . ARG A 1 71 ? 3.582 1.158 -11.623 1.00 95.62 71 ARG A C 1
ATOM 532 O O . ARG A 1 71 ? 3.783 0.161 -12.309 1.00 95.62 71 ARG A O 1
ATOM 539 N N . LEU A 1 72 ? 2.762 1.157 -10.567 1.00 97.50 72 LEU A N 1
ATOM 540 C CA . LEU A 1 72 ? 2.038 -0.053 -10.171 1.00 97.50 72 LEU A CA 1
ATOM 541 C C . LEU A 1 72 ? 1.025 -0.483 -11.244 1.00 97.50 72 LEU A C 1
ATOM 543 O O . LEU A 1 72 ? 0.873 -1.676 -11.495 1.00 97.50 72 LEU A O 1
ATOM 547 N N . ALA A 1 73 ? 0.333 0.455 -11.899 1.00 97.44 73 ALA A N 1
ATOM 548 C CA . ALA A 1 73 ? -0.641 0.127 -12.944 1.00 97.44 73 ALA A CA 1
ATOM 549 C C . ALA A 1 73 ? 0.014 -0.424 -14.221 1.00 97.44 73 ALA A C 1
ATOM 551 O O . ALA A 1 73 ? -0.592 -1.248 -14.900 1.00 97.44 73 ALA A O 1
ATOM 552 N N . ALA A 1 74 ? 1.246 -0.017 -14.534 1.00 97.06 74 ALA A N 1
ATOM 553 C CA . ALA A 1 74 ? 1.942 -0.416 -15.753 1.00 97.06 74 ALA A CA 1
ATOM 554 C C . ALA A 1 74 ? 2.082 -1.942 -15.891 1.00 97.06 74 ALA A C 1
ATOM 556 O O . ALA A 1 74 ? 2.388 -2.635 -14.924 1.00 97.06 74 ALA A O 1
ATOM 557 N N . GLU A 1 75 ? 1.933 -2.464 -17.111 1.00 94.38 75 GLU A N 1
ATOM 558 C CA . GLU A 1 75 ? 2.076 -3.901 -17.419 1.00 94.38 75 GLU A CA 1
ATOM 559 C C . GLU A 1 75 ? 3.442 -4.473 -17.011 1.00 94.38 75 GLU A C 1
ATOM 561 O O . GLU A 1 75 ? 3.549 -5.638 -16.647 1.00 94.38 75 GLU A O 1
ATOM 566 N N . ALA A 1 76 ? 4.489 -3.644 -17.033 1.00 94.38 76 ALA A N 1
ATOM 567 C CA . ALA A 1 76 ? 5.834 -4.046 -16.631 1.00 94.38 76 ALA A CA 1
ATOM 568 C C . ALA A 1 76 ? 5.978 -4.311 -15.119 1.00 94.38 76 ALA A C 1
ATOM 570 O O . ALA A 1 76 ? 6.942 -4.954 -14.714 1.00 94.38 76 ALA A O 1
ATOM 571 N N . CYS A 1 77 ? 5.057 -3.813 -14.286 1.00 96.00 77 CYS A N 1
ATOM 572 C CA . CYS A 1 77 ? 5.021 -4.121 -12.859 1.00 96.00 77 CYS A CA 1
ATOM 573 C C . CYS A 1 77 ? 4.093 -5.316 -12.629 1.00 96.00 77 CYS A C 1
ATOM 575 O O . CYS A 1 77 ? 2.901 -5.251 -12.929 1.00 96.00 77 CYS A O 1
ATOM 577 N N . GLU A 1 78 ? 4.619 -6.408 -12.082 1.00 95.69 78 GLU A N 1
ATOM 578 C CA . GLU A 1 78 ? 3.853 -7.647 -11.901 1.00 95.69 78 GLU A CA 1
ATOM 579 C C . GLU A 1 78 ? 2.750 -7.513 -10.836 1.00 95.69 78 GLU A C 1
ATOM 581 O O . GLU A 1 78 ? 1.758 -8.246 -10.873 1.00 95.69 78 GLU A O 1
ATOM 586 N N . GLY A 1 79 ? 2.890 -6.576 -9.893 1.00 97.19 79 GLY A N 1
ATOM 587 C CA . GLY A 1 79 ? 1.951 -6.420 -8.785 1.00 97.19 79 GLY A CA 1
ATOM 588 C C . GLY A 1 79 ? 2.106 -7.542 -7.762 1.00 97.19 79 GLY A C 1
ATOM 589 O O . GLY A 1 79 ? 1.115 -8.127 -7.308 1.00 97.19 79 GLY A O 1
ATOM 590 N N . ARG A 1 80 ? 3.352 -7.885 -7.427 1.00 98.25 80 ARG A N 1
ATOM 591 C CA . ARG A 1 80 ? 3.676 -8.779 -6.309 1.00 98.25 80 ARG A CA 1
ATOM 592 C C . ARG A 1 80 ? 3.204 -8.157 -4.997 1.00 98.25 80 ARG A C 1
ATOM 594 O O . ARG A 1 80 ? 3.049 -6.939 -4.901 1.00 98.25 80 ARG A O 1
ATOM 601 N N . VAL A 1 81 ? 2.962 -8.978 -3.976 1.00 98.56 81 VAL A N 1
ATOM 602 C CA . VAL A 1 81 ? 2.400 -8.488 -2.707 1.00 98.56 81 VAL A CA 1
ATOM 603 C C . VAL A 1 81 ? 3.284 -7.414 -2.061 1.00 98.56 81 VAL A C 1
ATOM 605 O O . VAL A 1 81 ? 2.767 -6.424 -1.552 1.00 98.56 81 VAL A O 1
ATOM 608 N N . GLU A 1 82 ? 4.606 -7.547 -2.146 1.00 98.38 82 GLU A N 1
ATOM 609 C CA . GLU A 1 82 ? 5.561 -6.566 -1.634 1.00 98.38 8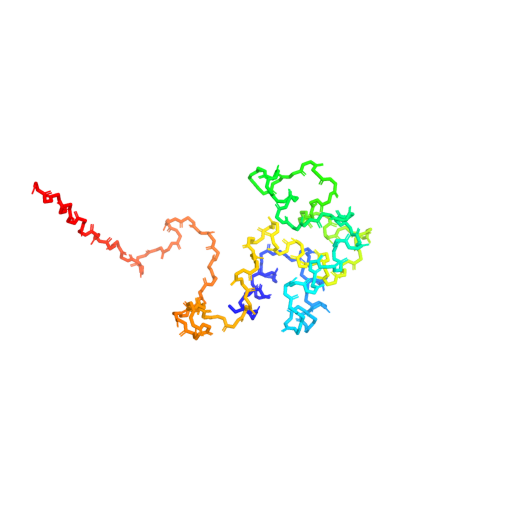2 GLU A CA 1
ATOM 610 C C . GLU A 1 82 ? 5.571 -5.253 -2.441 1.00 98.38 82 GLU A C 1
ATOM 612 O O . GLU A 1 82 ? 5.692 -4.174 -1.867 1.00 98.38 82 GLU A O 1
ATOM 617 N N . GLU A 1 83 ? 5.341 -5.302 -3.757 1.00 98.38 83 GLU A N 1
ATOM 618 C CA . GLU A 1 83 ? 5.187 -4.099 -4.592 1.00 98.38 83 GLU A CA 1
ATOM 619 C C . GLU A 1 83 ? 3.885 -3.367 -4.250 1.00 98.38 83 GLU A C 1
ATOM 621 O O . GLU A 1 83 ? 3.864 -2.150 -4.060 1.00 98.38 83 GLU A O 1
ATOM 626 N N . VAL A 1 84 ? 2.793 -4.125 -4.102 1.00 98.38 84 VAL A N 1
ATOM 627 C CA . VAL A 1 84 ? 1.498 -3.599 -3.660 1.00 98.38 84 VAL A CA 1
ATOM 628 C C . VAL A 1 84 ? 1.616 -2.984 -2.265 1.00 98.38 84 VAL A C 1
ATOM 630 O O . VAL A 1 84 ? 1.097 -1.891 -2.033 1.00 98.38 84 VAL A O 1
ATOM 633 N N . ARG A 1 85 ? 2.326 -3.637 -1.335 1.00 97.88 85 ARG A N 1
ATOM 634 C CA . ARG A 1 85 ? 2.559 -3.103 0.012 1.00 97.88 85 ARG A CA 1
ATOM 635 C C . ARG A 1 85 ? 3.376 -1.815 -0.018 1.00 97.88 85 ARG A C 1
ATOM 637 O O . ARG A 1 85 ? 3.043 -0.902 0.741 1.00 97.88 85 ARG A O 1
ATOM 644 N N . GLY A 1 86 ? 4.379 -1.737 -0.893 1.00 97.19 86 GLY A N 1
ATOM 645 C CA . GLY A 1 86 ? 5.151 -0.523 -1.143 1.00 97.19 86 GLY A CA 1
ATOM 646 C C . GLY A 1 86 ? 4.275 0.617 -1.645 1.00 97.19 86 GLY A C 1
ATOM 647 O O . GLY A 1 86 ? 4.272 1.685 -1.047 1.00 97.19 86 GLY A O 1
ATOM 648 N N . TRP A 1 87 ? 3.440 0.382 -2.658 1.00 97.44 87 TRP A N 1
ATOM 649 C CA . TRP A 1 87 ? 2.488 1.394 -3.133 1.00 97.44 87 TRP A CA 1
ATOM 650 C C . TRP A 1 87 ? 1.528 1.871 -2.029 1.00 97.44 87 TRP A C 1
ATOM 652 O O . TRP A 1 87 ? 1.311 3.072 -1.875 1.00 97.44 87 TRP A O 1
ATOM 662 N N . LEU A 1 88 ? 0.991 0.960 -1.206 1.00 96.31 88 LEU A N 1
ATOM 663 C CA . LEU A 1 88 ? 0.148 1.322 -0.056 1.00 96.31 88 LEU A CA 1
ATOM 664 C C . LEU A 1 88 ? 0.892 2.212 0.956 1.00 96.31 88 LEU A C 1
ATOM 666 O O . LEU A 1 88 ? 0.290 3.116 1.534 1.00 96.31 88 LEU A O 1
ATOM 670 N N . TYR A 1 89 ? 2.187 1.972 1.164 1.00 95.56 89 TYR A N 1
ATOM 671 C CA . TYR A 1 89 ? 3.032 2.812 2.011 1.00 95.56 89 TYR A CA 1
ATOM 672 C C . TYR A 1 89 ? 3.238 4.194 1.378 1.00 95.56 89 TYR A C 1
ATOM 674 O O . TYR A 1 89 ? 2.939 5.211 1.993 1.00 95.56 89 TYR A O 1
ATOM 682 N N . PHE A 1 90 ? 3.695 4.224 0.127 1.00 94.81 90 PHE A N 1
ATOM 683 C CA . PHE A 1 90 ? 4.113 5.434 -0.578 1.00 94.81 90 PHE A CA 1
ATOM 684 C C . PHE A 1 90 ? 2.964 6.383 -0.922 1.00 94.81 90 PHE A C 1
ATOM 686 O O . PHE A 1 90 ? 3.120 7.599 -0.837 1.00 94.81 90 PHE A O 1
ATOM 693 N N . VAL A 1 91 ? 1.818 5.833 -1.334 1.00 93.00 91 VAL A N 1
ATOM 694 C CA . VAL A 1 91 ? 0.700 6.607 -1.897 1.00 93.00 91 VAL A CA 1
ATOM 695 C C . VAL A 1 91 ? -0.435 6.788 -0.896 1.00 93.00 91 VAL A C 1
ATOM 697 O O . VAL A 1 91 ? -1.056 7.849 -0.868 1.00 93.00 91 VAL A O 1
ATOM 700 N N . LEU A 1 92 ? -0.720 5.775 -0.070 1.00 90.88 92 LEU A N 1
ATOM 701 C CA . LEU A 1 92 ? -1.779 5.854 0.946 1.00 90.88 92 LEU A CA 1
ATOM 702 C C . LEU A 1 92 ? -1.254 6.132 2.358 1.00 90.88 92 LEU A C 1
ATOM 704 O O . LEU A 1 92 ? -2.064 6.308 3.266 1.00 90.88 92 LEU A O 1
ATOM 708 N N . GLY A 1 93 ? 0.067 6.172 2.559 1.00 90.12 93 GLY A N 1
ATOM 709 C CA . GLY A 1 93 ? 0.663 6.434 3.869 1.00 90.12 93 GLY A CA 1
ATOM 710 C C . GLY A 1 93 ? 0.436 5.311 4.881 1.00 90.12 93 GLY A C 1
ATOM 711 O O . GLY A 1 93 ? 0.521 5.548 6.083 1.00 90.12 93 GLY A O 1
ATOM 712 N N . LEU A 1 94 ? 0.113 4.094 4.429 1.00 91.88 94 LEU A N 1
ATOM 713 C CA . LEU A 1 94 ? -0.090 2.964 5.334 1.00 91.88 94 LEU A CA 1
ATOM 714 C C . LEU A 1 94 ? 1.273 2.440 5.790 1.00 91.88 94 LEU A C 1
ATOM 716 O O . LEU A 1 94 ? 1.847 1.566 5.140 1.00 91.88 94 LEU A O 1
ATOM 720 N N . SER A 1 95 ? 1.812 2.976 6.884 1.00 91.44 95 SER A N 1
ATOM 721 C CA . SER A 1 95 ? 3.107 2.546 7.423 1.00 91.44 95 SER A CA 1
ATOM 722 C C . SER A 1 95 ? 3.025 1.200 8.159 1.00 91.44 95 SER A C 1
ATOM 724 O O . SER A 1 95 ? 2.001 0.516 8.136 1.00 91.44 95 SER A O 1
ATOM 726 N N . ASP A 1 96 ? 4.122 0.808 8.795 1.00 90.00 96 ASP A N 1
ATOM 727 C CA . ASP A 1 96 ? 4.233 -0.300 9.749 1.00 90.00 96 ASP A CA 1
ATOM 728 C C . ASP A 1 96 ? 3.262 -0.213 10.941 1.00 90.00 96 ASP A C 1
ATOM 730 O O . ASP A 1 96 ? 2.930 -1.237 11.535 1.00 90.00 96 ASP A O 1
ATOM 734 N N . LEU A 1 97 ? 2.758 0.985 11.256 1.00 86.06 97 LEU A N 1
ATOM 735 C CA . LEU A 1 97 ? 1.761 1.212 12.305 1.00 86.06 97 LEU A CA 1
ATOM 736 C C . LEU A 1 97 ? 0.364 0.709 11.922 1.00 86.06 97 LEU A C 1
ATOM 738 O O . LEU A 1 97 ? -0.489 0.549 12.790 1.00 86.06 97 LEU A O 1
ATOM 742 N N . PHE A 1 98 ? 0.120 0.457 10.634 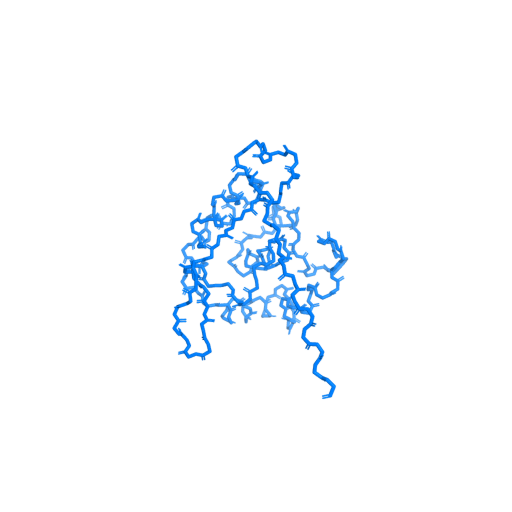1.00 88.06 98 PHE A N 1
ATOM 743 C CA . PHE A 1 98 ? -1.146 -0.078 10.157 1.00 88.06 98 PHE A CA 1
ATOM 744 C C . PHE A 1 98 ? -1.092 -1.605 10.058 1.00 88.06 98 PHE A C 1
ATOM 746 O O . PHE A 1 98 ? -0.369 -2.160 9.228 1.00 88.06 98 PHE A O 1
ATOM 753 N N . ASP A 1 99 ? -1.934 -2.286 10.834 1.00 83.62 99 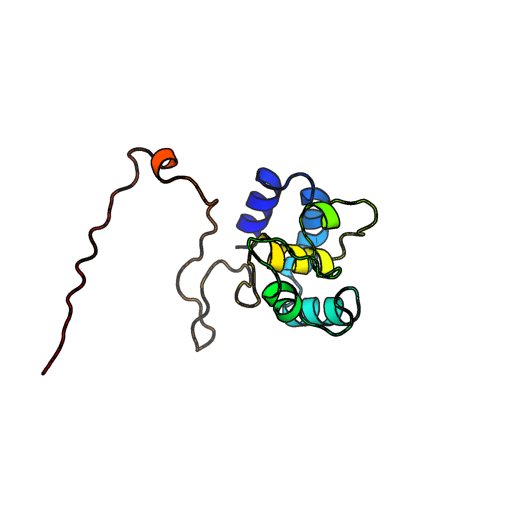ASP A N 1
ATOM 754 C CA . ASP A 1 99 ? -2.126 -3.744 10.768 1.00 83.62 99 ASP A CA 1
ATOM 755 C C . ASP A 1 99 ? -3.482 -4.162 10.171 1.00 83.62 99 ASP A C 1
ATOM 757 O O . ASP A 1 99 ? -3.728 -5.336 9.889 1.00 83.62 99 ASP A O 1
ATOM 761 N N . GLY A 1 100 ? -4.367 -3.191 9.942 1.00 87.12 100 GLY A N 1
ATOM 762 C CA . GLY A 1 100 ? -5.672 -3.408 9.342 1.00 87.12 100 GLY A CA 1
ATOM 763 C C . GLY A 1 100 ? -6.723 -4.038 10.255 1.00 87.12 100 GLY A C 1
ATOM 764 O O . GLY A 1 100 ? -7.827 -4.296 9.760 1.00 87.12 100 GLY A O 1
ATOM 765 N N . GLU A 1 101 ? -6.466 -4.180 11.558 1.00 85.69 101 GLU A N 1
ATOM 766 C CA . GLU A 1 101 ? -7.470 -4.609 12.544 1.00 85.69 101 GLU A CA 1
ATOM 767 C C . GLU A 1 101 ? -8.516 -3.521 12.819 1.00 85.69 101 GLU A C 1
ATOM 769 O O . GLU A 1 101 ? -9.647 -3.817 13.205 1.00 85.69 101 GLU A O 1
ATOM 774 N N . GLY A 1 102 ? -8.173 -2.259 12.536 1.00 84.00 102 GLY A N 1
ATOM 775 C CA . GLY A 1 102 ? -9.074 -1.122 12.707 1.00 84.00 102 GLY A CA 1
ATOM 776 C C . GLY A 1 102 ? -9.189 -0.636 14.141 1.00 84.00 102 GLY A C 1
ATOM 777 O O . GLY A 1 102 ? -10.226 -0.078 14.491 1.00 84.00 102 GLY A O 1
ATOM 778 N N . ALA A 1 103 ? -8.155 -0.842 14.947 1.00 83.62 103 ALA A N 1
ATOM 779 C CA . ALA A 1 103 ? -7.992 -0.211 16.243 1.00 83.62 103 ALA A CA 1
ATOM 780 C C . ALA A 1 103 ? -6.521 0.165 16.428 1.00 83.62 103 ALA A C 1
ATOM 782 O O . ALA A 1 103 ? -5.647 -0.552 15.946 1.00 83.62 103 ALA A O 1
ATOM 783 N N . THR A 1 104 ? -6.254 1.254 17.145 1.00 78.81 104 THR A N 1
ATOM 784 C CA . THR A 1 104 ? -4.881 1.616 17.503 1.00 78.81 104 THR A CA 1
ATOM 785 C C . THR A 1 104 ? -4.275 0.554 18.421 1.00 78.81 104 THR A C 1
ATOM 787 O O . THR A 1 104 ? -4.997 -0.138 19.144 1.00 78.81 104 THR A O 1
ATOM 790 N N . LYS A 1 105 ? -2.946 0.430 18.436 1.00 78.44 105 LYS A N 1
ATOM 791 C CA . LYS A 1 105 ? -2.234 -0.413 19.406 1.00 78.44 105 LYS A CA 1
ATOM 792 C C . LYS A 1 105 ? -1.693 0.420 20.560 1.00 78.44 105 LYS A C 1
ATOM 794 O O . LYS A 1 105 ? -1.050 1.446 20.347 1.00 78.44 105 LYS A O 1
ATOM 799 N N . LEU A 1 106 ? -1.970 -0.022 21.782 1.00 80.88 106 LEU A N 1
ATOM 800 C CA . LEU A 1 106 ? -1.419 0.556 23.006 1.00 80.88 106 LEU A CA 1
ATOM 801 C C . LEU A 1 106 ? -0.008 -0.002 23.283 1.00 80.88 106 LEU A C 1
ATOM 803 O O . LEU A 1 106 ? 0.363 -1.028 22.709 1.00 80.88 106 LEU A O 1
ATOM 807 N N . PRO A 1 107 ? 0.797 0.638 24.159 1.00 80.00 107 PRO A N 1
ATOM 808 C CA . PRO A 1 107 ? 2.161 0.184 24.459 1.00 80.00 107 PRO A CA 1
ATOM 809 C C . PRO A 1 107 ? 2.259 -1.252 24.995 1.00 80.00 107 PRO A C 1
ATOM 811 O O . PRO A 1 107 ? 3.291 -1.896 24.842 1.00 80.00 107 PRO A O 1
ATOM 814 N N . ASP A 1 108 ? 1.192 -1.759 25.613 1.00 84.94 108 ASP A N 1
ATOM 815 C CA . ASP A 1 108 ? 1.080 -3.138 26.101 1.00 84.94 108 ASP A CA 1
ATOM 816 C C . ASP A 1 108 ? 0.604 -4.133 25.021 1.00 84.94 108 ASP A C 1
ATOM 818 O O . ASP A 1 108 ? 0.386 -5.310 25.306 1.00 84.94 108 ASP A O 1
ATOM 822 N N . GLY A 1 109 ? 0.435 -3.667 23.779 1.00 76.38 109 GLY A N 1
ATOM 823 C CA . GLY A 1 109 ? -0.052 -4.446 22.643 1.00 76.38 109 GLY A CA 1
ATOM 824 C C . GLY A 1 109 ? -1.570 -4.634 22.603 1.00 76.38 109 GLY A C 1
ATOM 825 O O . GLY A 1 109 ? -2.072 -5.253 21.663 1.00 76.38 109 GLY A O 1
ATOM 826 N N . SER A 1 110 ? -2.313 -4.114 23.585 1.00 84.06 110 SER A N 1
ATOM 827 C CA . SER A 1 110 ? -3.775 -4.172 23.588 1.00 84.06 110 SER A CA 1
ATOM 828 C C . SER A 1 110 ? -4.394 -3.190 22.582 1.00 84.06 110 SER A C 1
ATOM 830 O O . SER A 1 110 ? -3.736 -2.280 22.067 1.00 84.06 110 SER A O 1
ATOM 832 N N . ARG A 1 111 ? -5.677 -3.398 22.260 1.00 83.75 111 ARG A N 1
ATOM 833 C CA . ARG A 1 111 ? -6.419 -2.548 21.318 1.00 83.75 111 ARG A CA 1
ATOM 834 C C . ARG A 1 111 ? -6.897 -1.270 22.005 1.00 83.75 111 ARG A C 1
ATOM 836 O O . ARG A 1 111 ? -7.552 -1.329 23.042 1.00 83.75 111 ARG A O 1
ATOM 843 N N . GLY A 1 112 ? -6.605 -0.137 21.382 1.00 84.25 112 GLY A N 1
ATOM 844 C CA . GLY A 1 112 ? -7.087 1.184 21.751 1.00 84.25 112 GLY A CA 1
ATOM 845 C C . GLY A 1 112 ? -8.383 1.552 21.027 1.00 84.25 112 GLY A C 1
ATOM 846 O O . GLY A 1 112 ? -9.355 0.796 21.020 1.00 84.25 112 GLY A O 1
ATOM 847 N N . VAL A 1 113 ? -8.415 2.749 20.442 1.00 82.62 113 VAL A N 1
ATOM 848 C CA . VAL A 1 113 ? -9.619 3.305 19.807 1.00 82.62 113 VAL A CA 1
ATOM 849 C C . VAL A 1 113 ? -9.787 2.798 18.373 1.00 82.62 113 VAL A C 1
ATOM 851 O O . VAL A 1 113 ? -8.782 2.530 17.715 1.00 82.62 113 VAL A O 1
ATOM 854 N N . PRO A 1 114 ? -11.025 2.695 17.854 1.00 80.75 114 PRO A N 1
ATOM 855 C CA . PRO A 1 114 ? -11.251 2.324 16.464 1.00 80.75 114 PRO A CA 1
ATOM 856 C C . PRO A 1 114 ? -10.591 3.296 15.477 1.00 80.75 114 PRO A C 1
ATOM 858 O O . PRO A 1 114 ? -10.677 4.514 15.634 1.00 80.75 114 PRO A O 1
ATOM 861 N N . GLU A 1 115 ? -9.981 2.750 14.429 1.00 77.75 115 GLU A N 1
ATOM 862 C CA . GLU A 1 115 ? -9.365 3.515 13.347 1.00 77.75 115 GLU A CA 1
ATOM 863 C C . GLU A 1 115 ? -10.295 3.621 12.142 1.00 77.75 115 GLU A C 1
ATOM 865 O O . GLU A 1 115 ? -10.842 2.627 11.644 1.00 77.75 115 GLU A O 1
ATOM 870 N N . PHE A 1 116 ? -10.404 4.835 11.609 1.00 74.94 116 PHE A N 1
ATOM 871 C CA . PHE A 1 116 ? -11.240 5.139 10.459 1.00 74.94 116 PHE A CA 1
ATOM 872 C C . PHE A 1 116 ? -10.387 5.671 9.311 1.00 74.94 116 PHE A C 1
ATOM 874 O O . PHE A 1 116 ? -9.563 6.562 9.490 1.00 74.94 116 PHE A O 1
ATOM 881 N N . LEU A 1 117 ? -10.620 5.139 8.111 1.00 75.44 117 LEU A N 1
ATOM 882 C CA . LEU A 1 117 ? -10.075 5.687 6.873 1.00 75.44 117 LEU A CA 1
ATOM 883 C C . LEU A 1 117 ? -11.140 6.550 6.216 1.00 75.44 117 LEU A C 1
ATOM 885 O O . LEU A 1 117 ? -12.237 6.071 5.910 1.00 75.44 117 LEU A O 1
ATOM 889 N N . MET A 1 118 ? -10.797 7.807 5.972 1.00 73.25 118 MET A N 1
ATOM 890 C CA . MET A 1 118 ? -11.659 8.753 5.290 1.00 73.25 118 MET A CA 1
ATOM 891 C C . MET A 1 118 ? -10.908 9.376 4.121 1.00 73.25 118 MET A C 1
ATOM 893 O O . MET A 1 118 ? -9.750 9.767 4.240 1.00 73.25 118 MET A O 1
ATOM 897 N N . ARG A 1 119 ? -11.585 9.473 2.974 1.00 73.62 119 ARG A N 1
ATOM 898 C CA . ARG A 1 119 ? -11.075 10.247 1.845 1.00 73.62 119 ARG A CA 1
ATOM 899 C C . ARG A 1 119 ? -10.891 11.693 2.299 1.00 73.62 119 ARG A C 1
ATOM 901 O O . ARG A 1 119 ? -11.810 12.267 2.882 1.00 73.62 119 ARG A O 1
ATOM 908 N N . ASN A 1 120 ? -9.747 12.284 1.966 1.00 75.19 120 ASN A N 1
ATOM 909 C CA . ASN A 1 120 ? -9.571 13.714 2.144 1.00 75.19 120 ASN A CA 1
ATOM 910 C C . ASN A 1 120 ? -10.579 14.451 1.246 1.00 75.19 120 ASN A C 1
ATOM 912 O O . ASN A 1 120 ? -10.642 14.226 0.032 1.00 75.19 120 ASN A O 1
ATOM 916 N N . ARG A 1 121 ? -11.425 15.265 1.863 1.00 75.31 121 ARG A N 1
ATOM 917 C CA . ARG A 1 121 ? -12.516 15.994 1.218 1.00 75.31 121 ARG A CA 1
ATOM 918 C C . ARG A 1 121 ? -12.386 17.454 1.594 1.00 75.31 121 ARG A C 1
ATOM 920 O O . ARG A 1 121 ? -11.912 17.775 2.682 1.00 75.31 121 ARG A O 1
ATOM 927 N N . ARG A 1 122 ? -12.803 18.348 0.702 1.00 78.62 122 ARG A N 1
ATOM 928 C CA . ARG A 1 122 ? -12.850 19.770 1.048 1.00 78.62 122 ARG A CA 1
ATOM 929 C C . ARG A 1 122 ? -13.893 19.982 2.139 1.00 78.62 122 ARG A C 1
ATOM 931 O O . ARG A 1 122 ? -14.938 19.341 2.103 1.00 78.62 122 ARG A O 1
ATOM 938 N N . VAL A 1 123 ? -13.627 20.898 3.070 1.00 77.44 123 VAL A N 1
ATOM 939 C CA . VAL A 1 123 ? -14.517 21.200 4.211 1.00 77.44 123 VAL A CA 1
ATOM 940 C C . VAL A 1 123 ? -15.952 21.502 3.753 1.00 77.44 123 VAL A C 1
ATOM 942 O O . VAL A 1 123 ? -16.911 21.035 4.354 1.00 77.44 123 VAL A O 1
ATOM 945 N N . GLU A 1 124 ? -16.110 22.199 2.629 1.00 80.88 124 GLU A N 1
ATOM 946 C CA . GLU A 1 124 ? -17.413 22.513 2.023 1.00 80.88 124 GLU A CA 1
ATOM 947 C C . GLU A 1 124 ? -18.235 21.277 1.604 1.00 80.88 124 GLU A C 1
ATOM 949 O O . GLU A 1 124 ? -19.463 21.321 1.584 1.00 80.88 124 GLU A O 1
ATOM 954 N N . GLU A 1 125 ? -17.588 20.144 1.323 1.00 81.06 125 GLU A N 1
ATOM 955 C CA . GLU A 1 125 ? -18.254 18.913 0.884 1.00 81.06 125 GLU A CA 1
ATOM 956 C C . GLU A 1 125 ? -18.891 18.107 2.028 1.00 81.06 125 GLU A C 1
ATOM 958 O O . GLU A 1 125 ? -19.596 17.121 1.779 1.00 81.06 125 GLU A O 1
ATOM 963 N N . PHE A 1 126 ? -18.614 18.482 3.276 1.00 76.19 126 PHE A N 1
ATOM 964 C CA . PHE A 1 126 ? -19.164 17.834 4.464 1.00 76.19 126 PHE A CA 1
ATOM 965 C C . PHE A 1 126 ? -20.621 18.267 4.725 1.00 76.19 126 PHE A C 1
ATOM 967 O O . PHE A 1 126 ? -21.400 17.516 5.310 1.00 76.19 126 PHE A O 1
ATOM 974 N N . GLY A 1 127 ? -21.046 19.420 4.200 1.00 72.88 127 GLY A N 1
ATOM 975 C CA . GLY A 1 127 ? -22.416 19.916 4.344 1.00 72.88 127 GLY A CA 1
ATOM 976 C C . GLY A 1 127 ? -22.793 20.271 5.790 1.00 72.88 127 GLY A C 1
ATOM 977 O O . GLY A 1 127 ? -21.939 20.414 6.659 1.00 72.88 127 GLY A O 1
ATOM 978 N N . ALA A 1 128 ? -24.095 20.412 6.058 1.00 69.38 128 ALA A N 1
ATOM 979 C CA . ALA A 1 128 ? -24.621 20.872 7.352 1.00 69.38 128 ALA A CA 1
ATOM 980 C C . ALA A 1 128 ? -24.586 19.819 8.483 1.00 69.38 128 ALA A C 1
ATOM 982 O O . ALA A 1 128 ? -24.986 20.114 9.605 1.00 69.38 128 ALA A O 1
ATOM 983 N N . ALA A 1 129 ? -24.148 18.586 8.199 1.00 64.94 129 ALA A N 1
ATOM 984 C CA . ALA A 1 129 ? -24.158 17.471 9.153 1.00 64.94 129 ALA A CA 1
ATOM 985 C C . ALA A 1 129 ? -22.942 17.444 10.098 1.00 64.94 129 ALA A C 1
ATOM 987 O O . ALA A 1 129 ? -22.823 16.537 10.919 1.00 64.94 129 ALA A O 1
ATOM 988 N N . PHE A 1 130 ? -22.037 18.414 9.976 1.00 70.50 130 PHE A N 1
ATOM 989 C CA . PHE A 1 130 ? -20.823 18.507 10.775 1.00 70.50 130 PHE A CA 1
ATOM 990 C C . PHE A 1 130 ? -20.852 19.806 11.572 1.00 70.50 130 PHE A C 1
ATOM 992 O O . PHE A 1 130 ? -21.215 20.860 11.051 1.00 70.50 130 PHE A O 1
ATOM 999 N N . ALA A 1 131 ? -20.488 19.712 12.847 1.00 67.88 131 ALA A N 1
ATOM 1000 C CA . ALA A 1 131 ? -20.370 20.854 13.737 1.00 67.88 131 ALA A CA 1
ATOM 1001 C C . ALA A 1 131 ? -18.893 21.179 13.948 1.00 67.88 131 ALA A C 1
ATOM 1003 O O . ALA A 1 131 ? -18.057 20.281 14.066 1.00 67.88 131 ALA A O 1
ATOM 1004 N N . TRP A 1 132 ? -18.589 22.469 14.022 1.00 68.94 132 TRP A N 1
ATOM 1005 C CA . TRP A 1 132 ? -17.318 22.923 14.563 1.00 68.94 132 TRP A CA 1
ATOM 1006 C C . TRP A 1 132 ? -17.283 22.580 16.050 1.00 68.94 132 TRP A C 1
ATOM 1008 O O . TRP A 1 132 ? -18.249 22.836 16.769 1.00 68.94 132 TRP A O 1
ATOM 1018 N N . VAL A 1 133 ? -16.194 21.959 16.493 1.00 73.88 133 VAL A N 1
ATOM 1019 C CA . VAL A 1 133 ? -15.939 21.739 17.915 1.00 73.88 133 VAL A CA 1
ATOM 1020 C C . VAL A 1 133 ? -14.970 22.822 18.352 1.00 73.88 133 VAL A C 1
ATOM 1022 O O . VAL A 1 133 ? -13.808 22.807 17.943 1.00 73.88 133 VAL A O 1
ATOM 1025 N N . ASP A 1 134 ? -15.453 23.759 19.160 1.00 75.56 134 ASP A N 1
ATOM 1026 C CA . ASP A 1 134 ? -14.587 24.731 19.815 1.00 75.56 134 ASP A CA 1
ATOM 1027 C C . ASP A 1 134 ? -13.768 23.999 20.881 1.00 75.56 134 ASP A C 1
ATOM 1029 O O . ASP A 1 134 ? -14.297 23.493 21.872 1.00 75.56 134 ASP A O 1
ATOM 1033 N N . LEU A 1 135 ? -12.463 23.886 20.642 1.00 75.81 135 LEU A N 1
ATOM 1034 C CA . LEU A 1 135 ? -11.528 23.338 21.613 1.00 75.81 135 LEU A CA 1
ATOM 1035 C C . LEU A 1 135 ? -11.052 24.479 22.511 1.00 75.81 135 LEU A C 1
ATOM 1037 O O . LEU A 1 135 ? -10.243 25.310 22.098 1.00 75.81 135 LEU A O 1
ATOM 1041 N N . GLU A 1 136 ? -11.544 24.515 23.747 1.00 76.25 136 GLU A N 1
ATOM 1042 C CA . GLU A 1 136 ? -10.997 25.403 24.769 1.00 76.25 136 GLU A CA 1
ATOM 1043 C C . GLU A 1 136 ? -9.598 24.915 25.166 1.00 76.25 136 GLU A C 1
ATOM 1045 O O . GLU A 1 136 ? -9.431 23.941 25.900 1.00 76.25 136 GLU A O 1
ATOM 1050 N N . VAL A 1 137 ? -8.565 25.586 24.656 1.00 71.25 137 VAL A N 1
ATOM 1051 C CA . VAL A 1 137 ? -7.180 25.330 25.059 1.00 71.25 137 VAL A CA 1
ATOM 1052 C C . VAL A 1 137 ? -6.872 26.194 26.277 1.00 71.25 137 VAL A C 1
ATOM 1054 O O . VAL A 1 137 ? -6.556 27.377 26.157 1.00 71.25 137 VAL A O 1
ATOM 1057 N N . SER A 1 138 ? -6.959 25.613 27.472 1.00 74.38 138 SER A N 1
ATOM 1058 C CA . SER A 1 138 ? -6.488 26.274 28.687 1.00 74.38 138 SER A CA 1
ATOM 1059 C C . SER A 1 138 ? -4.957 26.213 28.747 1.00 74.38 138 SER A C 1
ATOM 1061 O O . SER A 1 138 ? -4.381 25.167 29.050 1.00 74.38 138 SER A O 1
ATOM 1063 N N . CYS A 1 139 ? -4.286 27.331 28.472 1.00 57.88 139 CYS A N 1
ATOM 1064 C CA . CYS A 1 139 ? -2.852 27.479 28.717 1.00 57.88 139 CYS A CA 1
ATOM 1065 C C . CYS A 1 139 ? -2.593 27.579 30.228 1.00 57.88 139 CYS A C 1
ATOM 1067 O O . CYS A 1 139 ? -2.620 28.664 30.802 1.00 57.88 139 CYS A O 1
ATOM 1069 N N . GLY A 1 140 ? -2.353 26.442 30.880 1.00 56.16 140 GLY A N 1
ATOM 1070 C CA . GLY A 1 140 ? -1.849 26.398 32.249 1.00 56.16 140 GLY A CA 1
ATOM 1071 C C . GLY A 1 140 ? -0.343 26.640 32.271 1.00 56.16 140 GLY A C 1
ATOM 1072 O O . GLY A 1 140 ? 0.425 25.684 32.290 1.00 56.16 140 GLY A O 1
ATOM 1073 N N . PHE A 1 141 ? 0.085 27.902 32.249 1.00 55.75 141 PHE A N 1
ATOM 1074 C CA . PHE A 1 141 ? 1.428 28.250 32.710 1.00 55.75 141 PHE A CA 1
ATOM 1075 C C . PHE A 1 141 ? 1.355 28.452 34.222 1.00 55.75 141 PHE A C 1
ATOM 1077 O O . PHE A 1 141 ? 0.802 29.443 34.694 1.00 55.75 141 PHE A O 1
ATOM 1084 N N . SER A 1 142 ? 1.862 27.479 34.972 1.00 56.84 142 SER A N 1
ATOM 1085 C CA . SER A 1 142 ? 2.183 27.658 36.387 1.00 56.84 142 SER A CA 1
ATOM 1086 C C . SER A 1 142 ? 3.534 28.370 36.467 1.00 56.84 142 SER A C 1
ATOM 1088 O O . SER A 1 142 ? 4.504 27.864 35.897 1.00 56.84 142 SER A O 1
ATOM 1090 N N . GLU A 1 143 ? 3.576 29.535 37.116 1.00 49.91 143 GLU A N 1
ATOM 1091 C CA . GLU A 1 143 ? 4.822 30.210 37.523 1.00 49.91 143 GLU A CA 1
ATOM 1092 C C . GLU A 1 143 ? 5.602 29.404 38.573 1.00 49.91 143 GLU A C 1
ATOM 1094 O O . GLU A 1 143 ? 4.958 28.704 39.394 1.00 49.91 143 GLU A O 1
#